Protein AF-A0A139WFJ5-F1 (afdb_monomer_lite)

Secondary structure (DSSP, 8-state):
-PPPP---------TT----HHHHHHHHHHHHHHHHHHTTSSSS-HHHHHHHHHHHHHHHHTT-------HHHHHHHHHHHHHHHHHHHHHHHHHHHHHHHGGG--EEEEEEES-SSSEEEEEEEE--PPPPSS-HHHHHHHHHHHHHHH--

pLDDT: mean 82.51, std 11.58, range [41.88, 96.62]

Sequence (152 aa):
MCALPNSSTINISVGDYILTPASCASLVNEVMKNLLYQRTQIPYPYAWLKSIVKKKRKSIEDGEEEKKTNFTLNKHYQTVSTAYDAVENIALNIVKCFTDLGNSLKEVIFVIGVTPVCPKEVFTVKASSLALGHVEGNHVMENSRRQSRILR

Organism: Tribolium castaneum (NCBI:txid7070)

Foldseek 3Di:
DADDDDDDDDDDCPPPAAAALQQVLLLVLVVVQVCCVVVVVDVDRLVVLVVLLVVVVVCVVVVPPPDPDDPVVVVVNVVSNVVNVVSVVVSVVSSVCSVVCPQVDFKDKDFDDDDPVRGPDIDIDGDDHHDPDDPSVVRNVVCVVCVVVRVD

InterPro domains:
  IPR009511 Mad1/Cdc20-bound-Mad2 binding protein [PF06581] (22-137)
  IPR009511 Mad1/Cdc20-bound-Mad2 binding protein [PTHR15681] (6-145)
  IPR053729 MAD2L1-binding domain-containing protein [G3DSA:3.30.900.20] (2-152)

Structure (mmCIF, N/CA/C/O backbone):
data_AF-A0A139WFJ5-F1
#
_entry.id   AF-A0A139WFJ5-F1
#
loop_
_atom_site.group_PDB
_atom_site.id
_atom_site.type_symbol
_atom_site.label_atom_id
_atom_site.label_alt_id
_atom_site.label_comp_id
_atom_site.label_asym_id
_atom_site.label_entity_id
_atom_site.label_seq_id
_atom_site.pdbx_PDB_ins_code
_atom_site.Cartn_x
_atom_site.Cartn_y
_atom_site.Cartn_z
_atom_site.occupancy
_atom_site.B_iso_or_equiv
_atom_site.auth_seq_id
_atom_site.auth_comp_id
_atom_site.auth_asym_id
_atom_site.auth_atom_id
_atom_site.pdbx_PDB_model_num
ATOM 1 N N . MET A 1 1 ? 4.033 -32.402 -3.556 1.00 41.88 1 MET A N 1
ATOM 2 C CA . MET A 1 1 ? 3.896 -31.867 -4.926 1.00 41.88 1 MET A CA 1
ATOM 3 C C . MET A 1 1 ? 2.868 -30.752 -4.867 1.00 41.88 1 MET A C 1
ATOM 5 O O . MET A 1 1 ? 1.710 -31.040 -4.597 1.00 41.88 1 MET A O 1
ATOM 9 N N . CYS A 1 2 ? 3.286 -29.491 -4.981 1.00 52.56 2 CYS A N 1
ATOM 10 C CA . CYS A 1 2 ? 2.348 -28.368 -4.993 1.00 52.56 2 CYS A CA 1
ATOM 11 C C . CYS A 1 2 ? 1.658 -28.336 -6.360 1.00 52.56 2 CYS A C 1
ATOM 13 O O . CYS A 1 2 ? 2.338 -28.395 -7.383 1.00 52.56 2 CYS A O 1
ATOM 15 N N . ALA A 1 3 ? 0.326 -28.326 -6.373 1.00 53.59 3 ALA A N 1
ATOM 16 C CA . ALA A 1 3 ? -0.458 -28.261 -7.601 1.00 53.59 3 ALA A CA 1
ATOM 17 C C . ALA A 1 3 ? -0.083 -27.005 -8.404 1.00 53.59 3 ALA A C 1
ATOM 19 O O . ALA A 1 3 ? 0.095 -25.934 -7.823 1.00 53.59 3 ALA A O 1
ATOM 20 N N . LEU A 1 4 ? 0.045 -27.140 -9.727 1.00 52.66 4 LEU A N 1
ATOM 21 C CA . LEU A 1 4 ? 0.295 -26.010 -10.622 1.00 52.66 4 LEU A CA 1
ATOM 22 C C . LEU A 1 4 ? -0.917 -25.065 -10.570 1.00 52.66 4 LEU A C 1
ATOM 24 O O . LEU A 1 4 ? -2.024 -25.502 -10.894 1.00 52.66 4 LEU A O 1
ATOM 28 N N . PRO A 1 5 ? -0.757 -23.799 -10.151 1.00 62.25 5 PRO A N 1
ATOM 29 C CA . PRO A 1 5 ? -1.868 -22.865 -10.140 1.00 62.25 5 PRO A CA 1
ATOM 30 C C . PRO A 1 5 ? -2.253 -22.498 -11.577 1.00 62.25 5 PRO A C 1
ATOM 32 O O . PRO A 1 5 ? -1.394 -22.307 -12.439 1.00 62.25 5 PRO A O 1
ATOM 35 N N . ASN A 1 6 ? -3.557 -22.369 -11.827 1.00 66.06 6 ASN A N 1
ATOM 36 C CA . ASN A 1 6 ? -4.080 -21.825 -13.078 1.00 66.06 6 ASN A CA 1
ATOM 37 C C . ASN A 1 6 ? -3.541 -20.398 -13.266 1.00 66.06 6 ASN A C 1
ATOM 39 O O . ASN A 1 6 ? -3.907 -19.490 -12.520 1.00 66.06 6 ASN A O 1
ATOM 43 N N . SER A 1 7 ? -2.656 -20.204 -14.245 1.00 73.19 7 SER A N 1
ATOM 44 C CA . SER A 1 7 ? -2.073 -18.896 -14.549 1.00 73.19 7 SER A CA 1
ATOM 45 C C . SER A 1 7 ? -3.029 -18.088 -15.423 1.00 73.19 7 SER A C 1
ATOM 47 O O . SER A 1 7 ? -3.431 -18.540 -16.493 1.00 73.19 7 SER A O 1
ATOM 49 N N . SER A 1 8 ? -3.402 -16.892 -14.969 1.00 79.75 8 SER A N 1
ATOM 50 C CA . SER A 1 8 ? -4.169 -15.919 -15.753 1.00 79.75 8 SER A CA 1
ATOM 51 C C . SER A 1 8 ? -3.321 -14.666 -15.936 1.00 79.75 8 SER A C 1
ATOM 53 O O . SER A 1 8 ? -2.842 -14.095 -14.960 1.00 79.75 8 SER A O 1
ATOM 55 N N . THR A 1 9 ? -3.116 -14.249 -17.186 1.00 83.88 9 THR A N 1
ATOM 56 C CA . THR A 1 9 ? -2.346 -13.041 -17.518 1.00 83.88 9 THR A CA 1
ATOM 57 C C . THR A 1 9 ? -3.301 -11.951 -17.981 1.00 83.88 9 THR A C 1
ATOM 59 O O . THR A 1 9 ? -4.039 -12.153 -18.943 1.00 83.88 9 THR A O 1
ATOM 62 N N . ILE A 1 10 ? -3.281 -10.797 -17.310 1.00 81.88 10 ILE A N 1
ATOM 63 C CA . ILE A 1 10 ? -4.078 -9.624 -17.683 1.00 81.88 10 ILE A CA 1
ATOM 64 C C . ILE A 1 10 ? -3.118 -8.563 -18.214 1.00 81.88 10 ILE A C 1
ATOM 66 O O . ILE A 1 10 ? -2.333 -7.995 -17.457 1.00 81.88 10 ILE A O 1
ATOM 70 N N . ASN A 1 11 ? -3.163 -8.312 -19.522 1.00 80.12 11 ASN A N 1
ATOM 71 C CA . ASN A 1 11 ? -2.347 -7.278 -20.150 1.00 80.12 11 ASN A CA 1
ATOM 72 C C . ASN A 1 11 ? -3.102 -5.949 -20.120 1.00 80.12 11 ASN A C 1
ATOM 74 O O . ASN A 1 11 ? -4.188 -5.839 -20.686 1.00 80.12 11 ASN A O 1
ATOM 78 N N . ILE A 1 12 ? -2.513 -4.940 -19.484 1.00 74.38 12 ILE A N 1
ATOM 79 C CA . ILE A 1 12 ? -3.099 -3.604 -19.373 1.00 74.38 12 ILE A CA 1
ATOM 80 C C . ILE A 1 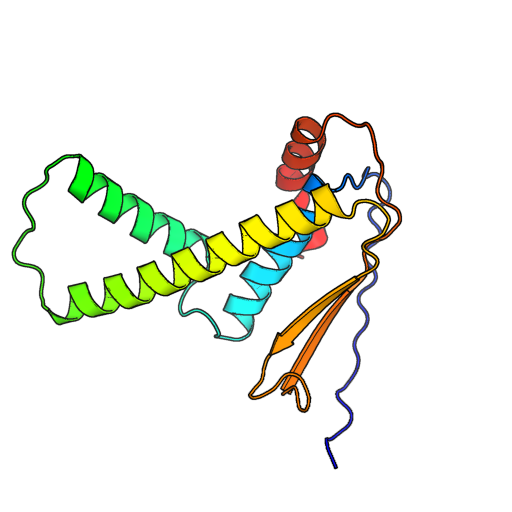12 ? -2.288 -2.665 -20.265 1.00 74.38 12 ILE A C 1
ATOM 82 O O . ILE A 1 12 ? -1.132 -2.369 -19.971 1.00 74.38 12 ILE A O 1
ATOM 86 N N . SER A 1 13 ? -2.886 -2.207 -21.367 1.00 70.06 13 SER A N 1
ATOM 87 C CA . SER A 1 13 ? -2.278 -1.182 -22.219 1.00 70.06 13 SER A CA 1
ATOM 88 C C . SER A 1 13 ? -2.599 0.199 -21.661 1.00 70.06 13 SER A C 1
ATOM 90 O O . SER A 1 13 ? -3.753 0.629 -21.666 1.00 70.06 13 SER A O 1
ATOM 92 N N . VAL A 1 14 ? -1.574 0.901 -21.184 1.00 66.00 14 VAL A N 1
ATOM 93 C CA . VAL A 1 14 ? -1.696 2.276 -20.688 1.00 66.00 14 VAL A CA 1
ATOM 94 C C . VAL A 1 14 ? -1.173 3.243 -21.762 1.00 66.00 14 VAL A C 1
ATOM 96 O O . VAL A 1 14 ? -0.211 3.968 -21.549 1.00 66.00 14 VAL A O 1
ATOM 99 N N . GLY A 1 15 ? -1.775 3.193 -22.958 1.00 57.56 15 GLY A N 1
ATOM 100 C CA . GLY A 1 15 ? -1.244 3.801 -24.193 1.00 57.56 15 GLY A CA 1
ATOM 101 C C . GLY A 1 15 ? -0.999 5.318 -24.174 1.00 57.56 15 GLY A C 1
ATOM 102 O O . GLY A 1 15 ? -0.177 5.794 -24.946 1.00 57.56 15 GLY A O 1
ATOM 103 N N . ASP A 1 16 ? -1.632 6.057 -23.259 1.00 64.56 16 ASP A N 1
ATOM 104 C CA . ASP A 1 16 ? -1.502 7.521 -23.153 1.00 64.56 16 ASP A CA 1
ATOM 105 C C . ASP A 1 16 ? -0.775 7.976 -21.872 1.00 64.56 16 ASP A C 1
ATOM 107 O O . ASP A 1 16 ? -0.835 9.152 -21.504 1.00 64.56 16 ASP A O 1
ATOM 111 N N . TYR A 1 17 ? -0.160 7.055 -21.120 1.00 69.69 17 TYR A N 1
ATOM 112 C CA . TYR A 1 17 ? 0.285 7.324 -19.752 1.00 69.69 17 TYR A CA 1
ATOM 113 C C . TYR A 1 17 ? 1.798 7.230 -19.574 1.00 69.69 17 TYR A C 1
ATOM 115 O O . TYR A 1 17 ? 2.422 6.210 -19.855 1.00 69.69 17 TYR A O 1
ATOM 123 N N . ILE A 1 18 ? 2.379 8.294 -19.022 1.00 75.44 18 ILE A N 1
ATOM 124 C CA . ILE A 1 18 ? 3.774 8.308 -18.583 1.00 75.44 18 ILE A CA 1
ATOM 125 C C . ILE A 1 18 ? 3.839 7.681 -17.187 1.00 75.44 18 ILE A C 1
ATOM 127 O O . ILE A 1 18 ? 3.409 8.291 -16.206 1.00 75.44 18 ILE A O 1
ATOM 131 N N . LEU A 1 19 ? 4.388 6.468 -17.104 1.00 79.38 19 LEU A N 1
ATOM 132 C CA . LEU A 1 19 ? 4.645 5.773 -15.843 1.00 79.38 19 LEU A CA 1
ATOM 133 C C . LEU A 1 19 ? 5.933 6.298 -15.204 1.00 79.38 19 LEU A C 1
ATOM 135 O O . LEU A 1 19 ? 7.024 5.825 -15.503 1.00 79.38 19 LEU A O 1
ATOM 139 N N . THR A 1 20 ? 5.814 7.268 -14.303 1.00 86.25 20 THR A N 1
ATOM 140 C CA . THR A 1 20 ? 6.899 7.634 -13.377 1.00 86.25 20 THR A CA 1
ATOM 141 C C . THR A 1 20 ? 6.989 6.640 -12.210 1.00 86.25 20 THR A C 1
ATOM 143 O O . THR A 1 20 ? 5.987 5.975 -11.915 1.00 86.25 20 THR A O 1
ATOM 146 N N . PRO A 1 21 ? 8.121 6.559 -11.486 1.00 87.50 21 PRO A N 1
ATOM 147 C CA . PRO A 1 21 ? 8.252 5.694 -10.312 1.00 87.50 21 PRO A CA 1
ATOM 148 C C . PRO A 1 21 ? 7.140 5.882 -9.275 1.00 87.50 21 PRO A C 1
ATOM 150 O O . PRO A 1 21 ? 6.458 4.913 -8.934 1.00 87.50 21 PRO A O 1
ATOM 153 N N . ALA A 1 22 ? 6.864 7.120 -8.851 1.00 85.75 22 ALA A N 1
ATOM 154 C CA . ALA A 1 22 ? 5.777 7.391 -7.907 1.00 85.75 22 ALA A CA 1
ATOM 155 C C . ALA A 1 22 ? 4.391 6.999 -8.445 1.00 85.75 22 ALA A C 1
ATOM 157 O O . ALA A 1 22 ? 3.548 6.489 -7.703 1.00 85.75 22 ALA A O 1
ATOM 158 N N . SER A 1 23 ? 4.135 7.205 -9.741 1.00 86.06 23 SER A N 1
ATOM 159 C CA . SER A 1 23 ? 2.850 6.823 -10.328 1.00 86.06 23 SER A CA 1
ATOM 160 C C . SER A 1 23 ? 2.658 5.309 -10.411 1.00 86.06 23 SER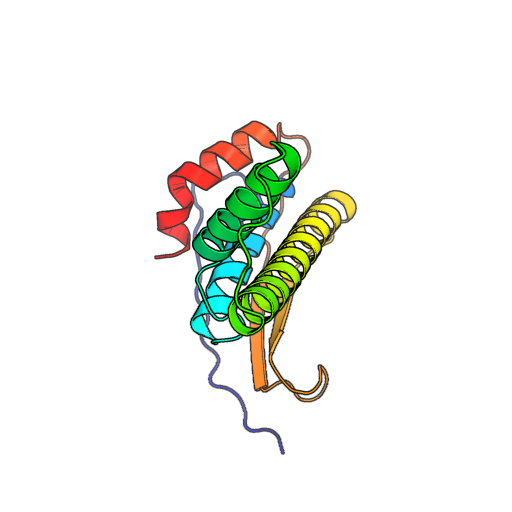 A C 1
ATOM 162 O O . SER A 1 23 ? 1.574 4.807 -10.104 1.00 86.06 23 SER A O 1
ATOM 164 N N . CYS A 1 24 ? 3.713 4.571 -10.760 1.00 87.88 24 CYS A N 1
ATOM 165 C CA . CYS A 1 24 ? 3.684 3.118 -10.804 1.00 87.88 24 CYS A CA 1
ATOM 166 C C . CYS A 1 24 ? 3.509 2.548 -9.391 1.00 87.88 24 CYS A C 1
ATOM 168 O O . CYS A 1 24 ? 2.636 1.708 -9.177 1.00 87.88 24 CYS A O 1
ATOM 170 N N . ALA A 1 25 ? 4.226 3.095 -8.404 1.00 90.94 25 ALA A N 1
ATOM 171 C CA . ALA A 1 25 ? 4.041 2.749 -6.999 1.00 90.94 25 ALA A CA 1
ATOM 172 C C . ALA A 1 25 ? 2.601 2.981 -6.524 1.00 90.94 25 ALA A C 1
ATOM 174 O O . ALA A 1 25 ? 2.032 2.138 -5.834 1.00 90.94 25 ALA A O 1
ATOM 175 N N . SER A 1 26 ? 1.978 4.093 -6.930 1.00 89.44 26 SER A N 1
ATOM 176 C CA . SER A 1 26 ? 0.571 4.365 -6.626 1.00 89.44 26 SER A CA 1
ATOM 177 C C . SER A 1 26 ? -0.361 3.301 -7.214 1.00 89.44 26 SER A C 1
ATOM 179 O O . SER A 1 26 ? -1.267 2.857 -6.515 1.00 89.44 26 SER A O 1
ATOM 181 N N . LEU A 1 27 ? -0.143 2.850 -8.456 1.00 88.69 27 LEU A N 1
ATOM 182 C CA . LEU A 1 27 ? -0.938 1.760 -9.044 1.00 88.69 27 LEU A CA 1
ATOM 183 C C . LEU A 1 27 ? -0.748 0.453 -8.286 1.00 88.69 27 LEU A C 1
ATOM 185 O O . LEU A 1 27 ? -1.726 -0.195 -7.925 1.00 88.69 27 LEU A O 1
ATOM 189 N N . VAL A 1 28 ? 0.503 0.088 -8.011 1.00 92.19 28 VAL A N 1
ATOM 190 C CA . VAL A 1 28 ? 0.845 -1.127 -7.267 1.00 92.19 28 VAL A CA 1
ATOM 191 C C . VAL A 1 28 ? 0.215 -1.111 -5.875 1.00 92.19 28 VAL A C 1
ATOM 193 O O . VAL A 1 28 ? -0.346 -2.117 -5.446 1.00 92.19 28 VAL A O 1
ATOM 196 N N . ASN A 1 29 ? 0.227 0.033 -5.192 1.00 94.56 29 ASN A N 1
ATOM 197 C CA . ASN A 1 29 ? -0.412 0.199 -3.889 1.00 94.56 29 ASN A CA 1
ATOM 198 C C . ASN A 1 29 ? -1.926 -0.005 -3.944 1.00 94.56 29 ASN A C 1
ATOM 200 O O . ASN A 1 29 ? -2.507 -0.584 -3.028 1.00 94.56 29 ASN A O 1
ATOM 204 N N . GLU A 1 30 ? -2.580 0.452 -5.004 1.00 91.81 30 GLU A N 1
ATOM 205 C CA . GLU A 1 30 ? -4.022 0.283 -5.172 1.00 91.81 30 GLU A CA 1
ATOM 206 C C . GLU A 1 30 ? -4.388 -1.156 -5.552 1.00 91.81 30 GLU A C 1
ATOM 208 O O . GLU A 1 30 ? -5.338 -1.715 -4.999 1.00 91.81 30 GLU A O 1
ATOM 213 N N . VAL A 1 31 ? -3.576 -1.804 -6.395 1.00 91.88 31 VAL A N 1
ATOM 214 C CA . VAL A 1 31 ? -3.668 -3.249 -6.653 1.00 91.88 31 VAL A CA 1
ATOM 215 C C . VAL A 1 31 ? -3.522 -4.028 -5.346 1.00 91.88 31 VAL A C 1
ATOM 217 O O . VAL A 1 31 ? -4.368 -4.864 -5.041 1.00 91.88 31 VAL A O 1
ATOM 220 N N . MET A 1 32 ? -2.515 -3.711 -4.529 1.00 94.81 32 MET A N 1
ATOM 221 C CA . MET A 1 32 ? -2.299 -4.346 -3.228 1.00 94.81 32 MET A CA 1
ATOM 222 C C . MET A 1 32 ? -3.519 -4.196 -2.312 1.00 94.81 32 MET A C 1
ATOM 224 O O . MET A 1 32 ? -4.012 -5.189 -1.781 1.00 94.81 32 MET A O 1
ATOM 228 N N . LYS A 1 33 ? -4.036 -2.974 -2.129 1.00 94.25 33 LYS A N 1
ATOM 229 C CA . LYS A 1 33 ? -5.202 -2.713 -1.265 1.00 94.25 33 LYS A CA 1
ATOM 230 C C . LYS A 1 33 ? -6.428 -3.511 -1.707 1.00 94.25 33 LYS A C 1
ATOM 232 O O . LYS A 1 33 ? -7.131 -4.065 -0.861 1.00 94.25 33 LYS A O 1
ATOM 237 N N . ASN A 1 34 ? -6.662 -3.600 -3.016 1.00 92.00 34 ASN A N 1
ATOM 238 C CA . ASN A 1 34 ? -7.760 -4.385 -3.570 1.00 92.00 34 ASN A CA 1
ATOM 239 C C . ASN A 1 34 ? -7.546 -5.888 -3.380 1.00 92.00 34 ASN A C 1
ATOM 241 O O . ASN A 1 34 ? -8.472 -6.569 -2.945 1.00 92.00 34 ASN A O 1
ATOM 245 N N . LEU A 1 35 ? -6.336 -6.397 -3.632 1.00 92.69 35 LEU A N 1
ATOM 246 C CA . LEU A 1 35 ? -5.995 -7.806 -3.415 1.00 92.69 35 LEU A CA 1
ATOM 247 C C . LEU A 1 35 ? -6.199 -8.215 -1.956 1.00 92.69 35 LEU A C 1
ATOM 249 O O . LEU A 1 35 ? -6.813 -9.247 -1.690 1.00 92.69 35 LEU A O 1
ATOM 253 N N . LEU A 1 36 ? -5.747 -7.388 -1.010 1.00 93.56 36 LEU A N 1
ATOM 254 C CA . LEU A 1 36 ? -5.916 -7.652 0.418 1.00 93.56 36 LEU A CA 1
ATOM 255 C C . LEU A 1 36 ? -7.393 -7.771 0.805 1.00 93.56 36 LEU A C 1
ATOM 257 O O . LEU A 1 36 ? -7.750 -8.646 1.592 1.00 93.56 36 LEU A O 1
ATOM 261 N N . TYR A 1 37 ? -8.260 -6.924 0.246 1.00 93.19 37 TYR A N 1
ATOM 262 C CA . TYR A 1 37 ? -9.692 -7.001 0.516 1.00 93.19 37 TYR A CA 1
ATOM 263 C C . TYR A 1 37 ? -10.350 -8.207 -0.174 1.00 93.19 37 TYR A C 1
ATOM 265 O O . TYR A 1 37 ? -11.034 -8.991 0.480 1.00 93.19 37 TYR A O 1
ATOM 273 N N . GLN A 1 38 ? -10.094 -8.410 -1.471 1.00 92.06 38 GLN A N 1
ATOM 274 C CA . GLN A 1 38 ? -10.672 -9.511 -2.255 1.00 92.06 38 GLN A CA 1
ATOM 275 C C . GLN A 1 38 ? -10.279 -10.894 -1.723 1.00 92.06 38 GLN A C 1
ATOM 277 O O . GLN A 1 38 ? -11.079 -11.825 -1.773 1.00 92.06 38 GLN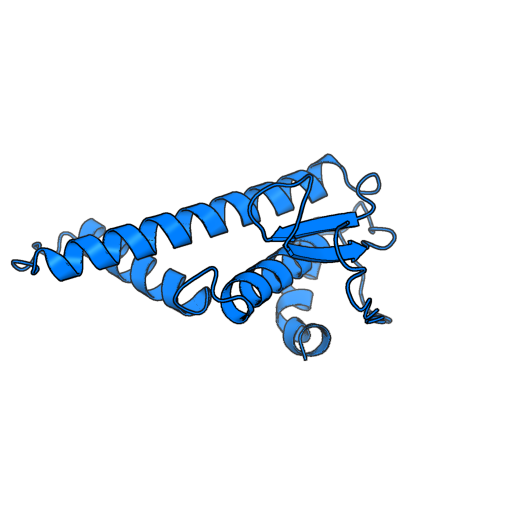 A O 1
ATOM 282 N N . ARG A 1 39 ? -9.059 -11.033 -1.192 1.00 92.50 39 ARG A N 1
ATOM 283 C CA . ARG A 1 39 ? -8.554 -12.274 -0.583 1.00 92.50 39 ARG A CA 1
ATOM 284 C C . ARG A 1 39 ? -8.789 -12.345 0.920 1.00 92.50 39 ARG A C 1
ATOM 286 O O . ARG A 1 39 ? -8.128 -13.137 1.590 1.00 92.50 39 ARG A O 1
ATOM 293 N N . THR A 1 40 ? -9.684 -11.506 1.449 1.00 92.00 40 THR A N 1
ATOM 294 C CA . THR A 1 40 ? -10.090 -11.480 2.863 1.00 92.00 40 THR A CA 1
ATOM 295 C C . THR A 1 40 ? -8.908 -11.408 3.839 1.00 92.00 40 THR A C 1
ATOM 297 O O . THR A 1 40 ? -8.971 -11.957 4.934 1.00 92.00 40 THR A O 1
ATOM 300 N N . GLN A 1 41 ? -7.808 -10.764 3.436 1.00 91.00 41 GLN A N 1
ATOM 301 C CA . GLN A 1 41 ? -6.640 -10.525 4.292 1.00 91.00 41 GLN A CA 1
ATOM 302 C C . GLN A 1 41 ? -6.880 -9.341 5.234 1.00 91.00 41 GLN A C 1
ATOM 304 O O . GLN A 1 41 ? -6.298 -9.273 6.312 1.00 91.00 41 GLN A O 1
ATOM 309 N N . ILE A 1 42 ? -7.764 -8.421 4.839 1.00 90.31 42 ILE A N 1
ATOM 310 C CA . ILE A 1 42 ? -8.270 -7.341 5.687 1.00 90.31 42 ILE A CA 1
ATOM 311 C C . ILE A 1 42 ? -9.800 -7.416 5.787 1.00 90.31 42 ILE A C 1
ATOM 313 O O . ILE A 1 42 ? -10.460 -7.788 4.816 1.00 90.31 42 ILE A O 1
ATOM 317 N N . PRO A 1 43 ? -10.384 -7.045 6.940 1.00 83.19 43 PRO A N 1
ATOM 318 C CA . PRO A 1 43 ? -11.818 -7.215 7.182 1.00 83.19 43 PRO A CA 1
ATOM 319 C C . PRO A 1 43 ? -12.704 -6.232 6.402 1.00 83.19 43 PRO A C 1
ATOM 321 O O . PRO A 1 43 ? -13.886 -6.497 6.205 1.00 83.19 43 PRO A O 1
ATOM 324 N N . TYR A 1 44 ? -12.154 -5.101 5.956 1.00 87.38 44 TYR A N 1
ATOM 325 C CA . TYR A 1 44 ? -12.895 -4.037 5.277 1.00 87.38 44 TYR A CA 1
ATOM 326 C C . TYR A 1 44 ? -12.049 -3.399 4.174 1.00 87.38 44 TYR A C 1
ATOM 328 O O . TYR A 1 44 ? -10.819 -3.460 4.253 1.00 87.38 44 TYR A O 1
ATOM 336 N N . PRO A 1 45 ? -12.670 -2.728 3.184 1.00 91.94 45 PRO A N 1
ATOM 337 C CA . PRO A 1 45 ? -11.930 -1.965 2.189 1.00 91.94 45 PRO A CA 1
ATOM 338 C C . PRO A 1 45 ? -11.008 -0.941 2.853 1.00 91.94 45 PRO A C 1
ATOM 340 O O . PRO A 1 45 ? -11.395 -0.275 3.819 1.00 91.94 45 PRO A O 1
ATOM 343 N N . TYR A 1 46 ? -9.808 -0.760 2.302 1.00 92.88 46 TYR A N 1
ATOM 344 C CA . TYR A 1 46 ? -8.802 0.149 2.861 1.00 92.88 46 TYR A CA 1
ATOM 345 C C . TYR A 1 46 ? -9.342 1.572 3.108 1.00 92.88 46 TYR A C 1
ATOM 347 O O . TYR A 1 46 ? -9.063 2.166 4.148 1.00 92.88 46 TYR A O 1
ATOM 355 N N . ALA A 1 47 ? -10.172 2.106 2.202 1.00 91.62 47 ALA A N 1
ATOM 356 C CA . ALA A 1 47 ? -10.779 3.431 2.360 1.00 91.62 47 ALA A CA 1
ATOM 357 C C . ALA A 1 47 ? -11.626 3.551 3.642 1.00 91.62 47 ALA A C 1
ATOM 359 O O . ALA A 1 47 ? -11.627 4.594 4.299 1.00 91.62 47 ALA A O 1
ATOM 360 N N . TRP A 1 48 ? -12.305 2.469 4.028 1.00 91.38 48 TRP A N 1
ATOM 361 C CA . TRP A 1 48 ? -13.115 2.416 5.240 1.00 91.38 48 TRP A CA 1
ATOM 362 C C . TRP A 1 48 ? -12.245 2.315 6.495 1.00 91.38 48 TRP A C 1
ATOM 364 O O . TRP A 1 48 ? -12.440 3.094 7.429 1.00 91.38 48 TRP A O 1
ATOM 374 N N . LEU A 1 49 ? -11.224 1.444 6.481 1.00 91.88 49 LEU A N 1
ATOM 375 C CA . LEU A 1 49 ? -10.223 1.358 7.557 1.00 91.88 49 LEU A CA 1
ATOM 376 C C . LEU A 1 49 ? -9.608 2.738 7.832 1.00 91.88 49 LEU A C 1
ATOM 378 O O . LEU A 1 49 ? -9.600 3.207 8.969 1.00 91.88 49 LEU A O 1
ATOM 382 N N . LYS A 1 50 ? -9.186 3.430 6.766 1.00 94.44 50 LYS A N 1
ATOM 383 C CA . LYS A 1 50 ? -8.621 4.782 6.825 1.00 94.44 50 LYS A CA 1
ATOM 384 C C . LYS A 1 50 ? -9.565 5.781 7.479 1.00 94.44 50 LYS A C 1
ATOM 386 O O . LYS A 1 50 ? -9.136 6.552 8.333 1.00 94.44 50 LYS A O 1
ATOM 391 N N . SER A 1 51 ? -10.837 5.788 7.080 1.00 93.50 51 SER A N 1
ATOM 392 C CA . SER A 1 51 ? -11.834 6.713 7.626 1.00 93.50 51 SER A CA 1
ATOM 393 C C . SER A 1 51 ? -12.028 6.511 9.131 1.00 93.50 51 SER A C 1
ATOM 395 O O . SER A 1 51 ? -11.988 7.480 9.889 1.00 93.50 51 SER A O 1
ATOM 397 N N . ILE A 1 52 ? -12.155 5.259 9.579 1.00 91.75 52 ILE A N 1
ATOM 398 C CA . ILE A 1 52 ? -12.363 4.932 10.996 1.00 91.75 52 ILE A CA 1
ATOM 399 C C . ILE A 1 52 ? -11.160 5.306 11.843 1.00 91.75 52 ILE A C 1
ATOM 401 O O . ILE A 1 52 ? -11.318 5.961 12.874 1.00 91.75 52 ILE A O 1
ATOM 405 N N . VAL A 1 53 ? -9.967 4.897 11.411 1.00 92.56 53 VAL A N 1
ATOM 406 C CA . VAL A 1 53 ? -8.738 5.148 12.164 1.00 92.56 53 VAL A CA 1
ATOM 407 C C . VAL A 1 53 ? -8.480 6.645 12.263 1.00 92.56 53 VAL A C 1
ATOM 409 O O . VAL A 1 53 ? -8.258 7.151 13.360 1.00 92.56 53 VAL A O 1
ATOM 412 N N . LYS A 1 54 ? -8.607 7.386 11.155 1.00 93.81 54 LYS A N 1
ATOM 413 C CA . LYS A 1 54 ? -8.434 8.844 11.168 1.00 93.81 54 LYS A CA 1
ATOM 414 C C . LYS A 1 54 ? -9.469 9.551 12.030 1.00 93.81 54 LYS A C 1
ATOM 416 O O . LYS A 1 54 ? -9.100 10.435 12.792 1.00 93.81 54 LYS A O 1
ATOM 421 N N . LYS A 1 55 ? -10.744 9.160 11.938 1.00 91.88 55 LYS A N 1
ATOM 422 C CA . LYS A 1 55 ? -11.808 9.755 12.754 1.00 91.88 55 LYS A CA 1
ATOM 423 C C . LYS A 1 55 ? -11.531 9.559 14.242 1.00 91.88 55 LYS A C 1
ATOM 425 O O . LYS A 1 55 ? -11.632 10.514 14.999 1.00 91.88 55 LYS A O 1
ATOM 430 N N . LYS A 1 56 ? -11.151 8.345 14.654 1.00 88.62 56 LYS A N 1
ATOM 431 C CA . LYS A 1 56 ? -10.885 8.057 16.066 1.00 88.62 56 LYS A CA 1
ATOM 432 C C . LYS A 1 56 ? -9.606 8.727 16.574 1.00 88.62 56 LYS A C 1
ATOM 434 O O . LYS A 1 56 ? -9.636 9.272 17.668 1.00 88.62 56 LYS A O 1
ATOM 439 N N . ARG A 1 57 ? -8.519 8.742 15.791 1.00 91.94 57 ARG A N 1
ATOM 440 C CA . ARG A 1 57 ? -7.295 9.490 16.144 1.00 91.94 57 ARG A CA 1
ATOM 441 C C . ARG A 1 57 ? -7.581 10.981 16.319 1.00 91.94 57 ARG A C 1
ATOM 443 O O . ARG A 1 57 ? -7.186 11.545 17.327 1.00 91.94 57 ARG A O 1
ATOM 450 N N . LYS A 1 58 ? -8.363 11.570 15.410 1.00 90.75 58 LYS A N 1
ATOM 451 C CA . LYS A 1 58 ? -8.773 12.973 15.501 1.00 90.75 58 LYS A CA 1
ATOM 452 C C . LYS A 1 58 ? -9.604 13.271 16.756 1.00 90.75 58 LYS A C 1
ATOM 454 O O . LYS A 1 58 ? -9.295 14.220 17.453 1.00 90.75 58 LYS A O 1
ATOM 459 N N . SER A 1 59 ? -10.600 12.443 17.089 1.00 86.88 59 SER A N 1
ATOM 460 C CA . SER A 1 59 ? -11.370 12.604 18.339 1.00 86.88 59 SER A CA 1
ATOM 461 C C . SER A 1 59 ? -10.483 12.592 19.593 1.00 86.88 59 SER A C 1
ATOM 463 O O . SER A 1 59 ? -1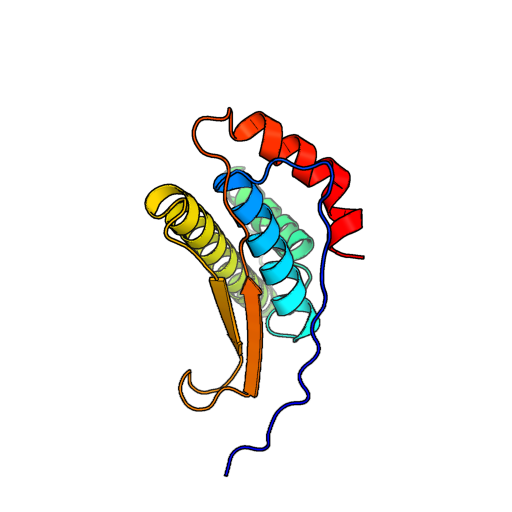0.749 13.328 20.536 1.00 86.88 59 SER A O 1
ATOM 465 N N . ILE A 1 60 ? -9.424 11.771 19.601 1.00 85.19 60 ILE A N 1
ATOM 466 C CA . ILE A 1 60 ? -8.456 11.711 20.708 1.00 85.19 60 ILE A CA 1
ATOM 467 C C . ILE A 1 60 ? -7.602 12.989 20.759 1.00 85.19 60 ILE A C 1
ATOM 469 O O . ILE A 1 60 ? -7.372 13.523 21.840 1.00 85.19 60 ILE A O 1
ATOM 473 N N . GLU A 1 61 ? -7.144 13.486 19.607 1.00 85.81 61 GLU A N 1
ATOM 474 C CA . GLU A 1 61 ? -6.371 14.736 19.493 1.00 85.81 61 GLU A CA 1
ATOM 475 C C . GLU A 1 61 ? -7.191 15.972 19.897 1.00 85.81 61 GLU A C 1
ATOM 477 O O . GLU A 1 61 ? -6.674 16.852 20.581 1.00 85.81 61 GLU A O 1
ATOM 482 N N . ASP A 1 62 ? -8.476 16.005 19.535 1.00 87.62 62 ASP A N 1
ATOM 483 C CA . ASP A 1 62 ? -9.414 17.090 19.848 1.00 87.62 62 ASP A CA 1
ATOM 484 C C . ASP A 1 62 ? -9.868 17.076 21.329 1.00 87.62 62 ASP A C 1
ATOM 486 O O . ASP A 1 62 ? -10.675 17.909 21.745 1.00 87.62 62 ASP A O 1
ATOM 490 N N . GLY A 1 63 ? -9.350 16.146 22.145 1.00 76.31 63 GLY A N 1
ATOM 491 C CA . GLY A 1 63 ? -9.620 16.072 23.580 1.00 76.31 63 GLY A CA 1
ATOM 492 C C . GLY A 1 63 ? -11.044 15.633 23.931 1.00 76.31 63 GLY A C 1
ATOM 493 O O . GLY A 1 63 ? -11.498 15.899 25.046 1.00 76.31 63 GLY A O 1
ATOM 494 N N . GLU A 1 64 ? -11.765 14.973 23.014 1.00 72.94 64 GLU A N 1
ATOM 495 C CA . GLU A 1 64 ? -13.063 14.379 23.340 1.00 72.94 64 GLU A CA 1
ATOM 496 C C . GLU A 1 64 ? -12.851 13.301 24.415 1.00 72.94 64 GLU A C 1
ATOM 498 O O . GLU A 1 64 ? -12.128 12.327 24.188 1.00 72.94 64 GLU A O 1
ATOM 503 N N . GLU A 1 65 ? -13.475 13.467 25.591 1.00 59.44 65 GLU A N 1
ATOM 504 C CA . GLU A 1 65 ? -13.418 12.469 26.663 1.00 59.44 65 GLU A CA 1
ATOM 505 C C . GLU A 1 65 ? -13.742 11.081 26.098 1.00 59.44 65 GLU A C 1
ATOM 507 O O . GLU A 1 65 ? -14.758 10.898 25.411 1.00 59.44 65 GLU A O 1
ATOM 512 N N . GLU A 1 66 ? -12.896 10.090 26.405 1.00 62.12 66 GLU A N 1
ATOM 513 C CA . GLU A 1 66 ? -13.187 8.690 26.116 1.00 62.12 66 GLU A CA 1
ATOM 514 C C . GLU A 1 66 ? -14.485 8.308 26.839 1.00 62.12 66 GLU A C 1
ATOM 516 O O . GLU A 1 66 ? -14.488 7.861 27.988 1.00 62.12 66 GLU A O 1
ATOM 521 N N . LYS A 1 67 ? -15.625 8.466 26.154 1.00 65.69 67 LYS A N 1
ATOM 522 C CA . LYS A 1 67 ? -16.900 7.874 26.569 1.00 65.69 67 LYS A CA 1
ATOM 523 C C . LYS A 1 67 ? -16.590 6.430 26.919 1.00 65.69 67 LYS A C 1
ATOM 525 O O . LYS A 1 67 ? -15.984 5.774 26.080 1.00 65.69 67 LYS A O 1
ATOM 530 N N . LYS A 1 68 ? -16.978 5.949 28.110 1.00 62.97 68 LYS A N 1
ATOM 531 C CA . LYS A 1 68 ? -16.739 4.569 28.581 1.00 62.97 68 LYS A CA 1
ATOM 532 C C . LYS A 1 68 ? -17.001 3.572 27.449 1.00 62.97 68 LYS A C 1
ATOM 534 O O . LYS A 1 68 ? -18.141 3.175 27.206 1.00 62.97 68 LYS A O 1
ATOM 539 N N . THR A 1 69 ? -15.958 3.223 26.702 1.00 62.91 69 THR A N 1
ATOM 540 C CA . THR A 1 69 ? -16.104 2.405 25.506 1.00 62.91 69 THR A CA 1
ATOM 541 C C . THR A 1 69 ? -16.087 0.962 25.963 1.00 62.91 69 THR A C 1
ATOM 543 O O . THR A 1 69 ? -15.286 0.559 26.803 1.00 62.91 69 THR A O 1
ATOM 546 N N . ASN A 1 70 ? -17.011 0.168 25.430 1.00 78.12 70 ASN A N 1
ATOM 547 C CA . ASN A 1 70 ? -17.034 -1.263 25.690 1.00 78.12 70 ASN A CA 1
ATOM 548 C C . ASN A 1 70 ? -15.666 -1.863 25.309 1.00 78.12 70 ASN A C 1
ATOM 550 O O . ASN A 1 70 ? -15.160 -1.600 24.215 1.00 78.12 70 ASN A O 1
ATOM 554 N N . PHE A 1 71 ? -15.081 -2.679 26.191 1.00 80.00 71 PHE A N 1
ATOM 555 C CA . PHE A 1 71 ? -13.789 -3.345 25.982 1.00 80.00 71 PHE A CA 1
ATOM 556 C C . PHE A 1 71 ? -13.696 -4.039 24.610 1.00 80.00 71 PHE A C 1
ATOM 558 O O . PHE A 1 71 ? -12.672 -3.972 23.928 1.00 80.00 71 PHE A O 1
ATOM 565 N N . THR A 1 72 ? -14.806 -4.625 24.158 1.00 83.94 72 THR A N 1
ATOM 566 C CA . THR A 1 72 ? -14.933 -5.279 22.849 1.00 83.94 72 THR A CA 1
ATOM 567 C C . THR A 1 72 ? -14.724 -4.300 21.690 1.00 83.94 72 THR A C 1
ATOM 569 O O . THR A 1 72 ? -13.990 -4.595 20.748 1.00 83.94 72 THR A O 1
ATOM 572 N N . LEU A 1 73 ? -15.304 -3.098 21.777 1.00 83.44 73 LEU A N 1
ATOM 573 C CA . LEU A 1 73 ? -15.143 -2.053 20.762 1.00 83.44 73 LEU A CA 1
ATOM 574 C C . LEU A 1 73 ? -13.706 -1.539 20.715 1.00 83.44 73 LEU A C 1
ATOM 576 O O . LEU A 1 73 ? -13.181 -1.286 19.631 1.00 83.44 73 LEU A O 1
ATOM 580 N N . ASN A 1 74 ? -13.056 -1.414 21.875 1.00 84.69 74 ASN A N 1
ATOM 581 C CA . ASN A 1 74 ? -11.660 -1.002 21.914 1.00 84.69 74 ASN A CA 1
ATOM 582 C C . ASN A 1 74 ? -10.754 -2.056 21.263 1.00 84.69 74 ASN A C 1
ATOM 584 O O . ASN A 1 74 ? -9.944 -1.720 20.405 1.00 84.69 74 ASN A O 1
ATOM 588 N N . LYS A 1 75 ? -10.954 -3.342 21.579 1.00 86.25 75 LYS A N 1
ATOM 589 C CA . LYS A 1 75 ? -10.204 -4.442 20.956 1.00 86.25 75 LYS A CA 1
ATOM 590 C C . LYS A 1 75 ? -10.379 -4.474 19.434 1.00 86.25 75 LYS A C 1
ATOM 592 O O . LYS A 1 75 ? -9.389 -4.580 18.716 1.00 86.25 75 LYS A O 1
ATOM 597 N N . HIS A 1 76 ? -11.608 -4.331 18.934 1.00 86.00 76 HIS A N 1
ATOM 598 C CA . HIS A 1 76 ? -11.864 -4.271 17.491 1.00 86.00 76 HIS A CA 1
ATOM 599 C C . HIS A 1 76 ? -11.184 -3.078 16.824 1.00 86.00 76 HIS A C 1
ATOM 601 O O . HIS A 1 76 ? -10.594 -3.231 15.754 1.00 86.00 76 HIS A O 1
ATOM 607 N N . TYR A 1 77 ? -11.227 -1.908 17.463 1.00 89.00 77 TYR A N 1
ATOM 608 C CA . TYR A 1 77 ? -10.517 -0.738 16.967 1.00 89.00 77 TYR A CA 1
ATOM 609 C C . TYR A 1 77 ? -9.008 -0.979 16.887 1.00 89.00 77 TYR A C 1
ATOM 611 O O . TYR A 1 77 ? -8.415 -0.658 15.864 1.00 89.00 77 TYR A O 1
ATOM 619 N N . GLN A 1 78 ? -8.398 -1.577 17.914 1.00 89.12 78 GLN A N 1
ATOM 620 C CA . GLN A 1 78 ? -6.965 -1.877 17.901 1.00 89.12 78 GLN A CA 1
ATOM 621 C C . GLN A 1 78 ? -6.601 -2.804 16.740 1.00 89.12 78 GLN A C 1
ATOM 623 O O . GLN A 1 78 ? -5.696 -2.492 15.977 1.00 89.12 78 GLN A O 1
ATOM 628 N N . THR A 1 79 ? -7.362 -3.881 16.517 1.00 87.94 79 THR A N 1
ATOM 629 C CA . THR A 1 79 ? -7.150 -4.767 15.359 1.00 87.94 79 THR A CA 1
ATOM 630 C C . THR A 1 79 ? -7.239 -4.013 14.028 1.00 87.94 79 THR A C 1
ATOM 632 O O . THR A 1 79 ? -6.393 -4.199 13.154 1.00 87.94 79 THR A O 1
ATOM 635 N N . VAL A 1 80 ? -8.237 -3.139 13.876 1.00 90.44 80 VAL A N 1
ATOM 636 C CA . VAL A 1 80 ? -8.417 -2.304 12.678 1.00 90.44 80 VAL A CA 1
ATOM 637 C C . VAL A 1 80 ? -7.267 -1.308 12.505 1.00 90.44 80 VAL A C 1
ATOM 639 O O . VAL A 1 80 ? -6.768 -1.159 11.392 1.00 90.44 80 VAL A O 1
ATOM 642 N N . SER A 1 81 ? -6.823 -0.659 13.585 1.00 92.50 81 SER A N 1
ATOM 643 C CA . SER A 1 81 ? -5.703 0.286 13.563 1.00 92.50 81 SER A CA 1
ATOM 644 C C . SER A 1 81 ? -4.410 -0.413 13.170 1.00 92.50 81 SER A C 1
ATOM 646 O O . SER A 1 81 ? -3.751 0.039 12.243 1.00 92.50 81 SER A O 1
ATOM 648 N N . THR A 1 82 ? -4.082 -1.546 13.795 1.00 92.06 82 THR A N 1
ATOM 649 C CA . THR A 1 82 ? -2.872 -2.309 13.470 1.00 92.06 82 THR A CA 1
ATOM 650 C C . THR A 1 82 ? -2.864 -2.752 12.009 1.00 92.06 82 THR A C 1
ATOM 652 O O . THR A 1 82 ? -1.846 -2.620 11.334 1.00 92.06 82 THR A O 1
ATOM 655 N N . ALA A 1 83 ? -3.997 -3.244 11.493 1.00 92.06 83 ALA A N 1
ATOM 656 C CA . ALA A 1 83 ? -4.110 -3.623 10.086 1.00 92.06 83 ALA A CA 1
ATOM 657 C C . ALA A 1 83 ? -3.933 -2.413 9.153 1.00 92.06 83 ALA A C 1
ATOM 659 O O . ALA A 1 83 ? -3.220 -2.505 8.157 1.00 92.06 83 ALA A O 1
ATOM 660 N N . TYR A 1 84 ? -4.547 -1.273 9.483 1.00 94.44 84 TYR A N 1
ATOM 661 C CA . TYR A 1 84 ? -4.381 -0.030 8.731 1.00 94.44 84 TYR A CA 1
ATOM 662 C C . TYR A 1 84 ? -2.918 0.427 8.704 1.00 94.44 84 TYR A C 1
ATOM 664 O O . TYR A 1 84 ? -2.386 0.689 7.628 1.00 94.44 84 TYR A O 1
ATOM 672 N N . ASP A 1 85 ? -2.256 0.465 9.861 1.00 94.94 85 ASP A N 1
ATOM 673 C CA . ASP A 1 85 ? -0.865 0.905 9.977 1.00 94.94 85 ASP A CA 1
ATOM 674 C C . ASP A 1 85 ? 0.085 -0.038 9.225 1.00 94.94 85 ASP A C 1
ATOM 676 O O . ASP A 1 85 ? 1.004 0.419 8.550 1.00 94.94 85 ASP A O 1
ATOM 680 N N . ALA A 1 86 ? -0.161 -1.352 9.264 1.00 94.06 86 ALA A N 1
ATOM 681 C CA . ALA A 1 86 ? 0.604 -2.321 8.482 1.00 94.06 86 ALA A CA 1
ATOM 682 C C . ALA A 1 86 ? 0.481 -2.061 6.971 1.00 94.06 86 ALA A C 1
ATOM 684 O O . ALA A 1 86 ? 1.491 -2.026 6.269 1.00 94.06 86 ALA A O 1
ATOM 685 N N . VAL A 1 87 ? -0.738 -1.830 6.471 1.00 94.75 87 VAL A N 1
ATOM 686 C CA . VAL A 1 87 ? -0.972 -1.538 5.047 1.00 94.75 87 VAL A CA 1
ATOM 687 C C . VAL A 1 87 ? -0.339 -0.208 4.635 1.00 94.75 87 VAL A C 1
ATOM 689 O O . VAL A 1 87 ? 0.280 -0.146 3.574 1.00 94.75 87 VAL A O 1
ATOM 692 N N . GLU A 1 88 ? -0.443 0.836 5.462 1.00 95.50 88 GLU A N 1
ATOM 693 C CA . GLU A 1 88 ? 0.211 2.128 5.206 1.00 95.50 88 GLU A CA 1
ATOM 694 C C . GLU A 1 88 ? 1.732 1.990 5.156 1.00 95.50 88 GLU A C 1
ATOM 696 O O . GLU A 1 88 ? 2.364 2.493 4.230 1.00 95.50 88 GLU A O 1
ATOM 701 N N . ASN A 1 89 ? 2.323 1.263 6.105 1.00 96.62 89 ASN A N 1
ATOM 702 C CA . ASN A 1 89 ? 3.766 1.042 6.140 1.00 96.62 89 ASN A CA 1
ATOM 703 C C . ASN A 1 89 ? 4.255 0.289 4.898 1.00 96.62 89 ASN A C 1
ATOM 705 O O . ASN A 1 89 ? 5.261 0.674 4.302 1.00 96.62 89 ASN A O 1
ATOM 709 N N . ILE A 1 90 ? 3.539 -0.754 4.465 1.00 95.50 90 ILE A N 1
ATOM 710 C CA . ILE A 1 90 ? 3.874 -1.464 3.224 1.00 95.50 90 ILE A CA 1
ATOM 711 C C . ILE A 1 90 ? 3.742 -0.518 2.025 1.00 95.50 90 ILE A C 1
ATOM 713 O O . ILE A 1 90 ? 4.645 -0.472 1.192 1.00 95.50 90 ILE A O 1
ATOM 717 N N . ALA A 1 91 ? 2.673 0.278 1.955 1.00 95.00 91 ALA A N 1
ATOM 718 C CA . ALA A 1 91 ? 2.451 1.206 0.851 1.00 95.00 91 ALA A CA 1
ATOM 719 C C . ALA A 1 91 ? 3.548 2.281 0.744 1.00 95.00 91 ALA A C 1
ATOM 721 O O . ALA A 1 91 ? 3.993 2.602 -0.360 1.00 95.00 91 ALA A O 1
ATOM 722 N N . LEU A 1 92 ? 4.012 2.808 1.881 1.00 95.31 92 LEU A N 1
ATOM 723 C CA . LEU A 1 92 ? 5.135 3.746 1.949 1.00 95.31 92 LEU A CA 1
ATOM 724 C C . LEU A 1 92 ? 6.444 3.093 1.495 1.00 95.31 92 LEU A C 1
ATOM 726 O O . LEU A 1 92 ? 7.190 3.685 0.716 1.00 95.31 92 LEU A O 1
ATOM 730 N N . ASN A 1 93 ? 6.702 1.859 1.931 1.00 95.38 93 ASN A N 1
ATOM 731 C CA . ASN A 1 93 ? 7.891 1.116 1.521 1.00 95.38 93 ASN A CA 1
ATOM 732 C C . ASN A 1 93 ? 7.881 0.789 0.025 1.00 95.38 93 ASN A C 1
ATOM 734 O O . ASN A 1 93 ? 8.923 0.886 -0.612 1.00 95.38 93 ASN A O 1
ATOM 738 N N . ILE A 1 94 ? 6.719 0.475 -0.556 1.00 94.00 94 ILE A N 1
ATOM 739 C CA . ILE A 1 94 ? 6.581 0.294 -2.007 1.00 94.00 94 ILE A CA 1
ATOM 740 C C . ILE A 1 94 ? 6.981 1.581 -2.731 1.00 94.00 94 ILE A C 1
ATOM 742 O O . ILE A 1 94 ? 7.832 1.527 -3.614 1.00 94.00 94 ILE A O 1
ATOM 746 N N . VAL A 1 95 ? 6.438 2.739 -2.332 1.00 92.25 95 VAL A N 1
ATOM 747 C CA . VAL A 1 95 ? 6.815 4.034 -2.932 1.00 92.25 95 VAL A CA 1
ATOM 748 C C . VAL A 1 95 ? 8.319 4.250 -2.846 1.00 92.25 95 VAL A C 1
ATOM 750 O O . VAL A 1 95 ? 8.950 4.521 -3.864 1.00 92.25 95 VAL A O 1
ATOM 753 N N . LYS A 1 96 ? 8.903 4.035 -1.665 1.00 92.81 96 LYS A N 1
ATOM 754 C CA . LYS A 1 96 ? 10.343 4.164 -1.456 1.00 92.81 96 LYS A CA 1
ATOM 755 C C . LYS A 1 96 ? 11.150 3.242 -2.378 1.00 92.81 96 LYS A C 1
ATOM 757 O O . LYS A 1 96 ? 12.077 3.708 -3.025 1.00 92.81 96 LYS A O 1
ATOM 762 N N . CYS A 1 97 ? 10.779 1.968 -2.504 1.00 91.62 97 CYS A N 1
ATOM 763 C CA . CYS A 1 97 ? 11.463 1.031 -3.398 1.00 91.62 97 CYS A CA 1
ATOM 764 C C . CYS A 1 97 ? 11.406 1.471 -4.864 1.00 91.62 97 CYS A C 1
ATOM 766 O O . CYS A 1 97 ? 12.407 1.359 -5.565 1.00 91.62 97 CYS A O 1
ATOM 768 N N . PHE A 1 98 ? 10.266 1.981 -5.334 1.00 90.75 98 PHE A N 1
ATOM 769 C CA . PHE A 1 98 ? 10.154 2.510 -6.695 1.00 90.75 98 PHE A CA 1
ATOM 770 C C . PHE A 1 98 ? 11.032 3.747 -6.897 1.00 90.75 98 PHE A C 1
ATOM 772 O O . PHE A 1 98 ? 11.709 3.840 -7.918 1.00 90.75 98 PHE A O 1
ATOM 779 N N . THR A 1 99 ? 11.054 4.673 -5.937 1.00 88.00 99 THR A N 1
ATOM 780 C CA . THR A 1 99 ? 11.890 5.880 -6.004 1.00 88.00 99 THR A CA 1
ATOM 781 C C . THR A 1 99 ? 13.384 5.546 -5.965 1.00 88.00 99 THR A C 1
ATOM 783 O O . THR A 1 99 ? 14.137 6.066 -6.783 1.00 88.00 99 THR A O 1
ATOM 786 N N . ASP A 1 100 ? 13.805 4.650 -5.069 1.00 89.88 100 ASP A N 1
ATOM 787 C CA . ASP A 1 100 ? 15.215 4.300 -4.863 1.00 89.88 100 ASP A CA 1
ATOM 788 C C . ASP A 1 100 ? 15.775 3.445 -6.015 1.00 89.88 100 ASP A C 1
ATOM 790 O O . ASP A 1 100 ? 16.916 3.629 -6.438 1.00 89.88 100 ASP A O 1
ATOM 794 N N . LEU A 1 101 ? 14.986 2.495 -6.534 1.00 86.50 101 LEU A N 1
ATOM 795 C CA . LEU A 1 101 ? 15.436 1.559 -7.572 1.00 86.50 101 LEU A CA 1
ATOM 796 C C . LEU A 1 101 ? 15.169 2.065 -8.993 1.00 86.50 101 LEU A C 1
ATOM 798 O O . LEU A 1 101 ? 15.866 1.651 -9.927 1.00 86.50 101 LEU A O 1
ATOM 802 N N . GLY A 1 102 ? 14.163 2.927 -9.177 1.00 83.81 102 GLY A N 1
ATOM 803 C CA . GLY A 1 102 ? 13.746 3.453 -10.474 1.00 83.81 102 GLY A CA 1
ATOM 804 C C . GLY A 1 102 ? 13.604 2.345 -11.521 1.00 83.81 102 GLY A C 1
ATOM 805 O O . GLY A 1 102 ? 12.902 1.356 -11.319 1.00 83.81 102 GLY A O 1
ATOM 806 N N . ASN A 1 103 ? 14.341 2.477 -12.626 1.00 83.06 103 ASN A N 1
ATOM 807 C CA . ASN A 1 103 ? 14.333 1.520 -13.740 1.00 83.06 103 ASN A CA 1
ATOM 808 C C . ASN A 1 103 ? 14.923 0.135 -13.423 1.00 83.06 103 ASN A C 1
ATOM 810 O O . ASN A 1 103 ? 14.794 -0.778 -14.238 1.00 83.06 103 ASN A O 1
ATOM 814 N N . SER A 1 104 ? 15.561 -0.050 -12.265 1.00 85.94 104 SER A N 1
ATOM 815 C CA . SER A 1 104 ? 16.075 -1.363 -11.852 1.00 85.94 104 SER A CA 1
ATOM 816 C C . SER A 1 104 ? 14.965 -2.293 -11.348 1.00 85.94 104 SER A C 1
ATOM 818 O O . SER A 1 104 ? 15.147 -3.512 -11.323 1.00 85.94 104 SER A O 1
ATOM 820 N N . LEU A 1 105 ? 13.811 -1.741 -10.958 1.00 87.75 105 LEU A N 1
ATOM 821 C CA . LEU A 1 105 ? 12.670 -2.510 -10.475 1.00 87.75 105 LEU A CA 1
ATOM 822 C C . LEU A 1 105 ? 11.839 -3.039 -11.653 1.00 87.75 105 LEU A C 1
ATOM 824 O O . LEU A 1 105 ? 11.138 -2.287 -12.323 1.00 87.75 105 LEU A O 1
ATOM 828 N N . LYS A 1 106 ? 11.909 -4.351 -11.897 1.00 87.06 106 LYS A N 1
ATOM 829 C CA . LYS A 1 106 ? 11.222 -5.005 -13.029 1.00 87.06 106 LYS A CA 1
ATOM 830 C C . LYS A 1 106 ? 9.826 -5.511 -12.680 1.00 87.06 106 LYS A C 1
ATOM 832 O O . LYS A 1 106 ? 8.915 -5.473 -13.504 1.00 87.06 106 LYS A O 1
ATOM 837 N N . GLU A 1 107 ? 9.654 -6.024 -11.470 1.00 90.56 107 GLU A N 1
ATOM 838 C CA . GLU A 1 107 ? 8.396 -6.624 -11.045 1.00 90.56 107 GLU A CA 1
ATOM 839 C C . GLU A 1 107 ? 8.202 -6.539 -9.535 1.00 90.56 107 GLU A C 1
ATOM 841 O O . GLU A 1 107 ? 9.159 -6.483 -8.762 1.00 90.56 107 GLU A O 1
ATOM 846 N N . VAL A 1 108 ? 6.934 -6.539 -9.136 1.00 92.25 108 VAL A N 1
ATOM 847 C CA . VAL A 1 108 ? 6.481 -6.621 -7.751 1.00 92.25 108 VAL A CA 1
ATOM 848 C C . VAL A 1 108 ? 5.663 -7.892 -7.607 1.00 92.25 108 VAL A C 1
ATOM 850 O O . VAL A 1 108 ? 4.744 -8.137 -8.390 1.00 92.25 108 VAL A O 1
ATOM 853 N N . ILE A 1 109 ? 5.996 -8.703 -6.608 1.00 92.25 109 ILE A N 1
ATOM 854 C CA . ILE A 1 109 ? 5.354 -9.994 -6.369 1.00 92.25 109 ILE A CA 1
ATOM 855 C C . ILE A 1 109 ? 4.650 -9.946 -5.015 1.00 92.25 109 ILE A C 1
ATOM 857 O O . ILE A 1 109 ? 5.291 -9.772 -3.980 1.00 92.25 109 ILE A O 1
ATOM 861 N N . PHE A 1 110 ? 3.333 -10.133 -5.017 1.00 92.75 110 PHE A N 1
ATOM 862 C CA . PHE A 1 110 ? 2.547 -10.351 -3.808 1.00 92.75 110 PHE A CA 1
ATOM 863 C C . PHE A 1 110 ? 2.396 -11.846 -3.574 1.00 92.75 110 PHE A C 1
ATOM 865 O O . PHE A 1 110 ? 1.836 -12.564 -4.404 1.00 92.75 110 PHE A O 1
ATOM 872 N N . VAL A 1 111 ? 2.882 -12.305 -2.427 1.00 92.00 111 VAL A N 1
ATOM 873 C CA . VAL A 1 111 ? 2.824 -13.708 -2.030 1.00 92.00 111 VAL A CA 1
ATOM 874 C C . VAL A 1 111 ? 1.836 -13.861 -0.881 1.00 92.00 111 VAL A C 1
ATOM 876 O O . VAL A 1 111 ? 2.016 -13.254 0.171 1.00 92.00 111 VAL A O 1
ATOM 879 N N . ILE A 1 112 ? 0.801 -14.680 -1.075 1.00 89.62 112 ILE A N 1
ATOM 880 C CA . ILE A 1 112 ? -0.208 -14.977 -0.053 1.00 89.62 112 ILE A CA 1
ATOM 881 C C . ILE A 1 112 ? -0.130 -16.463 0.292 1.00 89.62 112 ILE A C 1
ATOM 883 O O . ILE A 1 112 ? -0.225 -17.333 -0.575 1.00 89.62 112 ILE A O 1
ATOM 887 N N . GLY A 1 113 ? 0.038 -16.779 1.573 1.00 85.62 113 GLY A N 1
ATOM 888 C CA . GLY A 1 113 ? 0.143 -18.155 2.048 1.00 85.62 113 GLY A CA 1
ATOM 889 C C . GLY A 1 113 ? 0.909 -18.265 3.359 1.00 85.62 113 GLY A C 1
ATOM 890 O O . GLY A 1 113 ? 1.185 -17.267 4.017 1.00 85.62 113 GLY A O 1
ATOM 891 N N . VAL A 1 114 ? 1.246 -19.501 3.729 1.00 79.75 114 VAL A N 1
ATOM 892 C CA . VAL A 1 114 ? 1.933 -19.799 4.996 1.00 79.75 114 VAL A CA 1
ATOM 893 C C . VAL A 1 114 ? 3.423 -19.469 4.913 1.00 79.75 114 VAL A C 1
ATOM 895 O O . VAL A 1 114 ? 3.995 -18.978 5.879 1.00 79.75 114 VAL A O 1
ATOM 898 N N . THR A 1 115 ? 4.063 -19.727 3.767 1.00 83.62 115 THR A N 1
ATOM 899 C CA . THR A 1 115 ? 5.489 -19.437 3.570 1.00 83.62 115 THR A CA 1
ATOM 900 C C . THR A 1 115 ? 5.762 -18.922 2.156 1.00 83.62 115 THR A C 1
ATOM 902 O O . THR A 1 115 ? 5.055 -19.319 1.227 1.00 83.62 115 THR A O 1
ATOM 905 N N . PRO A 1 116 ? 6.817 -18.111 1.954 1.00 80.62 116 PRO A N 1
ATOM 906 C CA . PRO A 1 116 ? 7.240 -17.696 0.616 1.00 80.62 116 PRO A CA 1
ATOM 907 C C . PRO A 1 116 ? 7.661 -18.863 -0.290 1.00 80.62 116 PRO A C 1
ATOM 909 O O . PRO A 1 116 ? 7.561 -18.761 -1.506 1.00 80.62 116 PRO A O 1
ATOM 912 N N . VAL A 1 117 ? 8.124 -19.972 0.300 1.00 83.50 117 VAL A N 1
ATOM 913 C CA . VAL A 1 117 ? 8.614 -21.161 -0.424 1.00 83.50 117 VAL A CA 1
ATOM 914 C C . VAL A 1 117 ? 7.462 -22.041 -0.918 1.00 83.50 117 VAL A C 1
ATOM 916 O O . VAL A 1 117 ? 7.579 -22.706 -1.944 1.00 83.50 117 VAL A O 1
ATOM 919 N N . CYS A 1 118 ? 6.335 -22.038 -0.205 1.00 83.06 118 CYS A N 1
ATOM 920 C CA . CYS A 1 118 ? 5.127 -22.769 -0.573 1.00 83.06 118 CYS A CA 1
ATOM 921 C C . CYS A 1 118 ? 3.919 -21.821 -0.518 1.00 83.06 118 CYS A C 1
ATOM 923 O O . CYS A 1 118 ? 3.115 -21.880 0.424 1.00 83.06 118 CYS A O 1
ATOM 925 N N . PRO A 1 119 ? 3.826 -20.886 -1.481 1.00 85.06 119 PRO A N 1
ATOM 926 C CA . PRO A 1 119 ? 2.759 -19.907 -1.498 1.00 85.06 119 PRO A CA 1
ATOM 927 C C . PRO A 1 119 ? 1.443 -20.563 -1.909 1.00 85.06 119 PRO A C 1
ATOM 929 O O . PRO A 1 119 ? 1.413 -21.480 -2.730 1.00 85.06 119 PRO A O 1
ATOM 932 N N . LYS A 1 120 ? 0.339 -20.071 -1.348 1.00 87.44 120 LYS A N 1
ATOM 933 C CA . LYS A 1 120 ? -1.001 -20.500 -1.759 1.00 87.44 120 LYS A CA 1
ATOM 934 C C . LYS A 1 120 ? -1.418 -19.777 -3.037 1.00 87.44 120 LYS A C 1
ATOM 936 O O . LYS A 1 120 ? -1.996 -20.387 -3.928 1.00 87.44 120 LYS A O 1
ATOM 941 N N . GLU A 1 121 ? -1.119 -18.484 -3.112 1.00 88.50 121 GLU A N 1
ATOM 942 C CA . GLU A 1 121 ? -1.408 -17.623 -4.253 1.00 88.50 121 GLU A CA 1
ATOM 943 C C . GLU A 1 121 ? -0.237 -16.656 -4.481 1.00 88.50 121 GLU A C 1
ATOM 945 O O . GLU A 1 121 ? 0.401 -16.195 -3.530 1.00 88.50 121 GLU A O 1
ATOM 950 N N . VAL A 1 122 ? 0.043 -16.348 -5.748 1.00 90.62 122 VAL A N 1
ATOM 951 C CA . VAL A 1 122 ? 1.091 -15.407 -6.160 1.00 90.62 122 VAL A CA 1
ATOM 952 C C . VAL A 1 122 ? 0.505 -14.456 -7.195 1.00 90.62 122 VAL A C 1
ATOM 954 O O . VAL A 1 122 ? -0.079 -14.902 -8.181 1.00 90.62 122 VAL A O 1
ATOM 957 N N . PHE A 1 123 ? 0.674 -13.154 -6.978 1.00 91.19 123 PHE A N 1
ATOM 958 C CA . PHE A 1 123 ? 0.270 -12.111 -7.918 1.00 91.19 123 PHE A CA 1
ATOM 959 C C . PHE A 1 123 ? 1.501 -11.320 -8.339 1.00 91.19 123 PHE A C 1
ATOM 961 O O . PHE A 1 123 ? 2.181 -10.741 -7.496 1.00 91.19 123 PHE A O 1
ATOM 968 N N . THR A 1 124 ? 1.772 -11.271 -9.639 1.00 91.12 124 THR A N 1
ATOM 969 C CA . THR A 1 124 ? 2.933 -10.564 -10.184 1.00 91.12 124 THR A CA 1
ATOM 970 C C . THR A 1 124 ? 2.475 -9.346 -10.968 1.00 91.12 124 THR A C 1
ATOM 972 O O . THR A 1 124 ? 1.712 -9.466 -11.925 1.00 91.12 124 THR A O 1
ATOM 975 N N . VAL A 1 125 ? 2.980 -8.175 -10.590 1.00 89.94 125 VAL A N 1
ATOM 976 C CA . VAL A 1 125 ? 2.823 -6.928 -11.338 1.00 89.94 125 VAL A CA 1
ATOM 977 C C . VAL A 1 125 ? 4.152 -6.615 -12.006 1.00 89.94 125 VAL A C 1
ATOM 979 O O . VAL A 1 125 ? 5.134 -6.307 -11.333 1.00 89.94 125 VAL A O 1
ATOM 982 N N . LYS A 1 126 ? 4.194 -6.703 -13.335 1.00 87.94 126 LYS A N 1
ATOM 983 C CA . LYS A 1 126 ? 5.387 -6.361 -14.115 1.00 87.94 126 LYS A CA 1
ATOM 984 C C . LYS A 1 126 ? 5.358 -4.876 -14.446 1.00 87.94 126 LYS A C 1
ATOM 986 O O . LYS A 1 126 ? 4.448 -4.417 -15.137 1.00 87.94 126 LYS A O 1
ATOM 991 N N . ALA A 1 127 ? 6.335 -4.135 -13.939 1.00 78.62 127 ALA A N 1
ATOM 992 C CA . ALA A 1 127 ? 6.497 -2.731 -14.273 1.00 78.62 127 ALA A CA 1
ATOM 993 C C . ALA A 1 127 ? 7.192 -2.632 -15.638 1.00 78.62 127 ALA A C 1
ATOM 995 O O . ALA A 1 127 ? 8.216 -3.268 -15.883 1.00 78.62 127 ALA A O 1
ATOM 996 N N . SER A 1 128 ? 6.600 -1.863 -16.551 1.00 72.69 128 SER A N 1
ATOM 997 C CA . SER A 1 128 ? 7.254 -1.505 -17.815 1.00 72.69 128 SER A CA 1
ATOM 998 C C . SER A 1 128 ? 8.340 -0.449 -17.568 1.00 72.69 128 SER A C 1
ATOM 1000 O O . SER A 1 128 ? 8.512 0.009 -16.440 1.00 72.69 128 SER A O 1
ATOM 1002 N N . SER A 1 129 ? 9.066 -0.039 -18.612 1.00 76.31 129 SER A N 1
ATOM 1003 C CA . SER A 1 129 ? 10.058 1.042 -18.523 1.00 76.31 129 SER A CA 1
ATOM 1004 C C . SER A 1 129 ? 9.469 2.292 -17.861 1.00 76.31 129 SER A C 1
ATOM 1006 O O . SER A 1 129 ? 8.463 2.820 -18.345 1.00 76.31 129 SER A O 1
ATOM 1008 N N . LEU A 1 130 ? 10.095 2.764 -16.780 1.00 80.62 130 LEU A N 1
ATOM 1009 C CA . LEU A 1 130 ? 9.646 3.942 -16.047 1.00 80.62 130 LEU A CA 1
ATOM 1010 C C . LEU A 1 130 ? 10.302 5.200 -16.628 1.00 80.62 130 LEU A C 1
ATOM 1012 O O . LEU A 1 130 ? 11.495 5.236 -16.941 1.00 80.62 130 LEU A O 1
ATOM 1016 N N . ALA A 1 131 ? 9.514 6.258 -16.763 1.00 78.12 131 ALA A N 1
ATOM 1017 C CA . ALA A 1 131 ? 10.003 7.561 -17.181 1.00 78.12 131 ALA A CA 1
ATOM 1018 C C . ALA A 1 131 ? 10.623 8.289 -15.980 1.00 78.12 131 ALA A C 1
ATOM 1020 O O . ALA A 1 131 ? 9.939 8.594 -15.000 1.00 78.12 131 ALA A O 1
ATOM 1021 N N . LEU A 1 132 ? 11.927 8.566 -16.057 1.00 74.81 132 LEU A N 1
ATOM 1022 C CA . LEU A 1 132 ? 12.682 9.295 -15.034 1.00 74.81 132 LEU A CA 1
ATOM 1023 C C . LEU A 1 132 ? 12.776 10.788 -15.384 1.00 74.81 132 LEU A C 1
ATOM 1025 O O . LEU A 1 132 ? 12.745 11.154 -16.555 1.00 74.81 132 LEU A O 1
ATOM 1029 N N . GLY A 1 133 ? 12.917 11.653 -14.374 1.00 68.62 133 GLY A N 1
ATOM 1030 C CA . GLY A 1 133 ? 13.129 13.098 -14.571 1.00 68.62 133 GLY A CA 1
ATOM 1031 C C . GLY A 1 133 ? 11.862 13.931 -14.812 1.00 68.62 133 GLY A C 1
ATOM 1032 O O . GLY A 1 133 ? 11.957 15.103 -15.162 1.00 68.62 133 GLY A O 1
ATOM 1033 N N . HIS A 1 134 ? 10.678 13.351 -14.610 1.00 68.00 134 HIS A N 1
ATOM 1034 C CA . HIS A 1 134 ? 9.390 14.041 -14.714 1.00 68.00 134 HIS A CA 1
ATOM 1035 C C . HIS A 1 134 ? 8.897 14.559 -13.351 1.00 68.00 134 HIS A C 1
ATOM 1037 O O . HIS A 1 134 ? 9.263 14.031 -12.302 1.00 68.00 134 HIS A O 1
ATOM 1043 N N . VAL A 1 135 ? 8.009 15.564 -13.354 1.00 73.19 135 VAL A N 1
ATOM 1044 C CA . VAL A 1 135 ? 7.371 16.080 -12.126 1.00 73.19 135 VAL A CA 1
ATOM 1045 C C . VAL A 1 135 ? 6.345 15.069 -11.612 1.00 73.19 135 VAL A C 1
ATOM 1047 O O . VAL A 1 135 ? 5.196 15.041 -12.054 1.00 73.19 135 VAL A O 1
ATOM 1050 N N . GLU A 1 136 ? 6.762 14.235 -10.661 1.00 71.44 136 GLU A N 1
ATOM 1051 C CA . GLU A 1 136 ? 5.990 13.084 -10.180 1.00 71.44 136 GLU A CA 1
ATOM 1052 C C . GLU A 1 136 ? 4.575 13.436 -9.698 1.00 71.44 136 GLU A C 1
ATOM 1054 O O . GLU A 1 136 ? 3.623 12.721 -10.016 1.00 71.44 136 GLU A O 1
ATOM 1059 N N . GLY A 1 137 ? 4.411 14.565 -9.000 1.00 67.38 137 GLY A N 1
ATOM 1060 C CA . GLY A 1 137 ? 3.119 14.989 -8.447 1.00 67.38 137 GLY A CA 1
ATOM 1061 C C . GLY A 1 137 ? 2.016 15.164 -9.499 1.00 67.38 137 GLY A C 1
ATOM 1062 O O . GLY A 1 137 ? 0.875 14.758 -9.269 1.00 67.38 137 GLY A O 1
ATOM 1063 N N . ASN A 1 138 ? 2.356 15.680 -10.685 1.00 71.44 138 ASN A N 1
ATOM 1064 C CA . ASN A 1 138 ? 1.393 15.860 -11.776 1.00 71.44 138 ASN A CA 1
ATOM 1065 C C . ASN A 1 138 ? 0.917 14.507 -12.326 1.00 71.44 138 ASN A C 1
ATOM 1067 O O . ASN A 1 138 ? -0.268 14.322 -12.603 1.00 71.44 138 ASN A O 1
ATOM 1071 N N . HIS A 1 139 ? 1.827 13.535 -12.419 1.00 70.38 139 HIS A N 1
ATOM 1072 C CA . HIS A 1 139 ? 1.521 12.198 -12.923 1.00 70.38 139 HIS A CA 1
ATOM 1073 C C . HIS A 1 139 ? 0.711 11.363 -11.925 1.00 70.38 139 HIS A C 1
ATOM 1075 O O . HIS A 1 139 ? -0.192 10.635 -12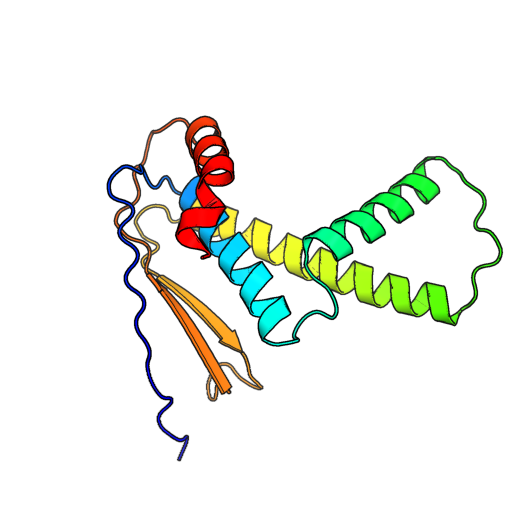.339 1.00 70.38 139 HIS A O 1
ATOM 1081 N N . VAL A 1 140 ? 0.964 11.503 -10.618 1.00 69.19 140 VAL A N 1
ATOM 1082 C CA . VAL A 1 140 ? 0.183 10.841 -9.553 1.00 69.19 140 VAL A CA 1
ATOM 1083 C C . VAL A 1 140 ? -1.266 11.349 -9.518 1.00 69.19 140 VAL A C 1
ATOM 1085 O O . VAL A 1 140 ? -2.203 10.558 -9.373 1.00 69.19 140 VAL A O 1
ATOM 1088 N N . MET A 1 141 ? -1.476 12.656 -9.706 1.00 68.75 141 MET A N 1
ATOM 1089 C CA . MET A 1 141 ? -2.819 13.241 -9.762 1.00 68.75 141 MET A CA 1
ATOM 1090 C C . MET A 1 141 ? -3.614 12.755 -10.984 1.00 68.75 141 MET A C 1
ATOM 1092 O O . MET A 1 141 ? -4.773 12.357 -10.847 1.00 68.75 141 MET A O 1
ATOM 1096 N N . GLU A 1 142 ? -2.993 12.726 -12.166 1.00 67.94 142 GLU A N 1
ATOM 1097 C CA . GLU A 1 142 ? -3.618 12.175 -13.377 1.00 67.94 142 GLU A CA 1
ATOM 1098 C C . GLU A 1 142 ? -3.937 10.680 -13.230 1.00 67.94 142 GLU A C 1
ATOM 1100 O O . GLU A 1 142 ? -4.992 10.220 -13.677 1.00 67.94 142 GLU A O 1
ATOM 1105 N N . ASN A 1 143 ? -3.082 9.938 -12.521 1.00 68.81 143 ASN A N 1
ATOM 1106 C CA . ASN A 1 143 ? -3.321 8.533 -12.209 1.00 68.81 143 ASN A CA 1
ATOM 1107 C C . ASN A 1 143 ? -4.605 8.345 -11.407 1.00 68.81 143 ASN A C 1
ATOM 1109 O O . ASN A 1 143 ? -5.475 7.561 -11.772 1.00 68.81 143 ASN A O 1
ATOM 1113 N N . SER A 1 144 ? -4.745 9.129 -10.338 1.00 68.31 144 SER A N 1
ATOM 1114 C CA . SER A 1 144 ? -5.879 9.057 -9.416 1.00 68.31 144 SER A CA 1
ATOM 1115 C C . SER A 1 144 ? -7.209 9.304 -10.140 1.00 68.31 144 SER A C 1
ATOM 1117 O O . SER A 1 144 ? -8.218 8.671 -9.836 1.00 68.31 144 SER A O 1
ATOM 1119 N N . ARG A 1 145 ? -7.216 10.179 -11.159 1.00 67.81 145 ARG A N 1
ATOM 1120 C CA . ARG A 1 145 ? -8.401 10.470 -11.987 1.00 67.81 145 ARG A CA 1
ATOM 1121 C C . ARG A 1 145 ? -8.809 9.315 -12.899 1.00 67.81 145 ARG A C 1
ATOM 1123 O O . ARG A 1 145 ? -9.989 9.172 -13.212 1.00 67.81 145 ARG A O 1
ATOM 1130 N N . ARG A 1 146 ? -7.849 8.512 -13.363 1.00 67.00 146 ARG A N 1
ATOM 1131 C CA . ARG A 1 146 ? -8.069 7.458 -14.371 1.00 67.00 146 ARG A CA 1
ATOM 1132 C C . ARG A 1 146 ? -7.891 6.041 -13.820 1.00 67.00 146 ARG A C 1
ATOM 1134 O O . ARG A 1 146 ? -8.084 5.080 -14.560 1.00 67.00 146 ARG A O 1
ATOM 1141 N N . GLN A 1 147 ? -7.620 5.914 -12.523 1.00 69.06 147 GLN A N 1
ATOM 1142 C CA . GLN A 1 147 ? -7.399 4.668 -11.789 1.00 69.06 147 GLN A CA 1
ATOM 1143 C C . GLN A 1 147 ? -8.524 3.637 -11.994 1.00 69.06 147 GLN A C 1
ATOM 1145 O O . GLN A 1 147 ? -8.272 2.438 -12.100 1.00 69.06 147 GLN A O 1
ATOM 1150 N N . SER A 1 148 ? -9.767 4.104 -12.139 1.00 65.88 148 SER A N 1
ATOM 1151 C CA . SER A 1 148 ? -10.942 3.266 -12.407 1.00 65.88 148 SER A CA 1
ATOM 1152 C C . SER A 1 148 ? -10.910 2.545 -13.757 1.00 65.88 148 SER A C 1
ATOM 1154 O O . SER A 1 148 ? -11.659 1.593 -13.937 1.00 65.88 148 SER A O 1
ATOM 1156 N N . ARG A 1 149 ? -10.071 2.970 -14.711 1.00 64.56 149 ARG A N 1
ATOM 1157 C CA . ARG A 1 149 ? -9.890 2.284 -16.002 1.00 64.56 149 ARG A CA 1
ATOM 1158 C C . ARG A 1 149 ? -8.899 1.125 -15.926 1.00 64.56 149 ARG A C 1
ATOM 1160 O O . ARG A 1 149 ? -8.982 0.228 -16.749 1.00 64.56 149 ARG A O 1
ATOM 1167 N N . ILE A 1 150 ? -7.970 1.169 -14.971 1.00 65.31 150 ILE A N 1
ATOM 1168 C CA . ILE A 1 150 ? -6.925 0.150 -14.779 1.00 65.31 150 ILE A CA 1
ATOM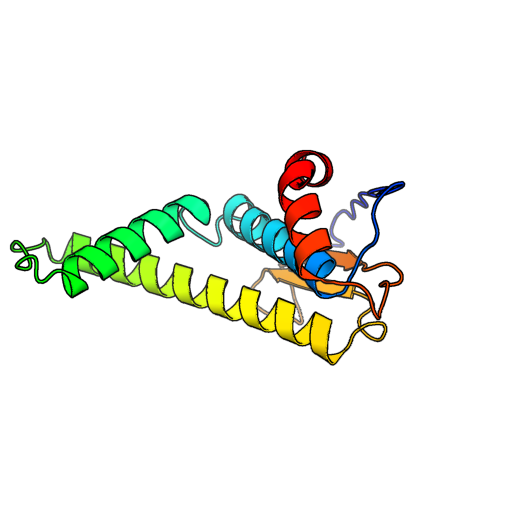 1169 C C . ILE A 1 150 ? -7.419 -0.967 -13.850 1.00 65.31 150 ILE A C 1
ATOM 1171 O O . ILE A 1 150 ? -6.999 -2.110 -13.983 1.00 65.31 150 ILE A O 1
ATOM 1175 N N . LEU A 1 151 ? -8.306 -0.632 -12.908 1.00 68.25 151 LEU A N 1
ATOM 1176 C CA . LEU A 1 151 ? -8.818 -1.545 -11.879 1.00 68.25 151 LEU A CA 1
ATOM 1177 C C . LEU A 1 151 ? -10.244 -2.064 -12.160 1.00 68.25 151 LEU A C 1
ATOM 1179 O O . LEU A 1 151 ? -10.843 -2.667 -11.270 1.00 68.25 151 LEU A O 1
ATOM 1183 N N . ARG A 1 152 ? -10.800 -1.780 -13.345 1.00 57.34 152 ARG A N 1
ATOM 1184 C CA . ARG A 1 152 ? -12.057 -2.364 -13.847 1.00 57.34 152 ARG A CA 1
ATOM 1185 C C . ARG A 1 152 ? -11.771 -3.666 -14.574 1.00 57.34 152 ARG A C 1
ATOM 1187 O O . ARG A 1 152 ? -12.591 -4.589 -14.397 1.00 57.34 152 ARG A O 1
#

Radius of gyration: 18.46 Å; chains: 1; bounding box: 33×49×53 Å